Protein 8QUP (pdb70)

Foldseek 3Di:
DLVLLVVLLVVLVVLLV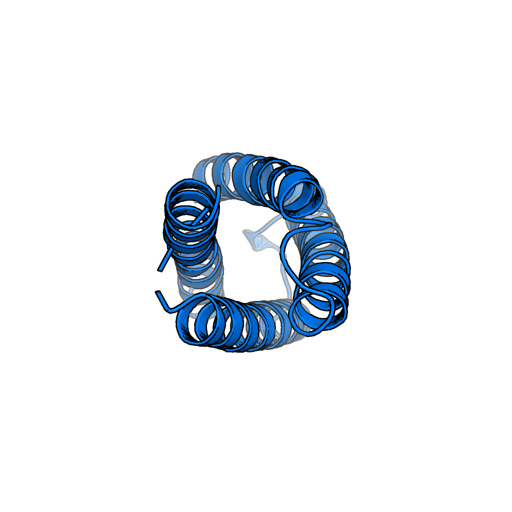VLVLLPPVDPVCVVLSVVLSVLSVVLSVLSVVDNVVDLLPDDLVSLVVSLVSLVVSLVSLVVSLVVLCVSVVSNVSSVSSNVSSVSSNVVSVVSNVD

Structure (mmCIF, N/CA/C/O backbone):
data_8QUP
#
_entry.id   8QUP
#
_cell.length_a   23.262
_cell.length_b   29.132
_cell.length_c   37.760
_cell.angle_alpha   93.02
_cell.angle_beta   92.60
_cell.angle_gamma   97.87
#
_symmetry.space_group_name_H-M   'P 1'
#
loop_
_entity.id
_entity.type
_entity.pdbx_description
1 polymer Bop1
2 water water
#
loop_
_atom_site.group_PDB
_atom_site.id
_atom_site.type_symbol
_atom_site.label_atom_id
_atom_site.label_alt_id
_atom_site.label_comp_id
_atom_site.label_asym_id
_atom_site.label_entity_id
_atom_site.label_seq_id
_atom_site.pdbx_PDB_ins_code
_atom_site.Cartn_x
_atom_site.Cartn_y
_atom_site.Cartn_z
_atom_site.occupancy
_atom_site.B_iso_or_equiv
_atom_site.auth_seq_id
_atom_site.auth_comp_id
_atom_site.auth_asym_id
_atom_site.auth_atom_id
_atom_site.pdbx_PDB_model_num
ATOM 1 N N . LEU A 1 4 ? 2.240 17.643 -7.686 1.00 37.59 4 LEU A N 1
ATOM 2 C CA . LEU A 1 4 ? 1.440 16.383 -7.638 1.00 36.63 4 LEU A CA 1
ATOM 3 C C . LEU A 1 4 ? 2.223 15.196 -8.200 1.00 35.27 4 LEU A C 1
ATOM 4 O O . LEU A 1 4 ? 2.210 14.109 -7.619 1.00 33.23 4 LEU A O 1
ATOM 9 N N . ASP A 1 5 ? 2.896 15.408 -9.329 1.00 34.97 5 ASP A N 1
ATOM 10 C CA . ASP A 1 5 ? 3.722 14.368 -9.946 1.00 34.43 5 ASP A CA 1
ATOM 11 C C . ASP A 1 5 ? 4.887 13.994 -9.035 1.00 32.02 5 ASP A C 1
ATOM 12 O O . ASP A 1 5 ? 5.101 12.817 -8.747 1.00 29.23 5 ASP A O 1
ATOM 17 N N . ALA A 1 6 ? 5.622 15.006 -8.578 1.00 32.10 6 ALA A N 1
ATOM 18 C CA . ALA A 1 6 ? 6.734 14.811 -7.644 1.00 31.47 6 ALA A CA 1
ATOM 19 C C . ALA A 1 6 ? 6.287 14.098 -6.368 1.00 29.23 6 ALA A C 1
ATOM 20 O O . ALA A 1 6 ? 7.028 13.287 -5.813 1.00 28.72 6 ALA A O 1
ATOM 22 N N . ALA A 1 7 ? 5.075 14.407 -5.911 1.00 29.60 7 ALA A N 1
ATOM 23 C CA . ALA A 1 7 ? 4.498 13.750 -4.740 1.00 28.77 7 ALA A CA 1
ATOM 24 C C . ALA A 1 7 ? 4.257 12.259 -4.984 1.00 27.21 7 ALA A C 1
ATOM 25 O O . ALA A 1 7 ? 4.458 11.444 -4.085 1.00 26.83 7 ALA A O 1
ATOM 27 N N . LEU A 1 8 ? 3.830 11.908 -6.197 1.00 25.97 8 LEU A N 1
ATOM 28 C CA . LEU A 1 8 ? 3.587 10.508 -6.557 1.00 25.87 8 LEU A CA 1
ATOM 29 C C . LEU A 1 8 ? 4.880 9.692 -6.654 1.00 24.39 8 LEU A C 1
ATOM 30 O O . LEU A 1 8 ? 4.891 8.512 -6.303 1.00 23.83 8 LEU A O 1
ATOM 35 N N . TYR A 1 9 ? 5.955 10.310 -7.144 1.00 24.64 9 TYR A N 1
ATOM 36 C CA . TYR A 1 9 ? 7.272 9.662 -7.164 1.00 24.93 9 TYR A CA 1
ATOM 37 C C . TYR A 1 9 ? 7.693 9.258 -5.754 1.00 23.27 9 TYR A C 1
ATOM 38 O O . TYR A 1 9 ? 8.151 8.137 -5.535 1.00 22.94 9 TYR A O 1
ATOM 47 N N . GLU A 1 10 ? 7.530 10.177 -4.805 1.00 24.44 10 GLU A N 1
ATOM 48 C CA . GLU A 1 10 ? 7.899 9.925 -3.411 1.00 25.20 10 GLU A CA 1
ATOM 49 C C . GLU A 1 10 ? 7.011 8.864 -2.766 1.00 24.66 10 GLU A C 1
ATOM 50 O O . GLU A 1 10 ? 7.481 8.073 -1.951 1.00 24.66 10 GLU A O 1
ATOM 56 N N . ILE A 1 11 ? 5.731 8.851 -3.129 1.00 24.56 11 ILE A N 1
ATOM 57 C CA . ILE A 1 11 ? 4.803 7.834 -2.634 1.00 25.11 11 ILE A CA 1
ATOM 58 C C . ILE A 1 11 ? 5.107 6.466 -3.261 1.00 24.22 11 ILE A C 1
ATOM 59 O O . ILE A 1 11 ? 4.997 5.439 -2.589 1.00 25.48 11 ILE A O 1
ATOM 64 N N . TYR A 1 12 ? 5.503 6.457 -4.535 1.00 24.21 12 TYR A N 1
ATOM 65 C CA . TYR A 1 12 ? 5.955 5.226 -5.197 1.00 23.70 12 TYR A CA 1
ATOM 66 C C . TYR A 1 12 ? 7.152 4.610 -4.467 1.00 23.05 12 TYR A C 1
ATOM 67 O O . TYR A 1 12 ? 7.209 3.394 -4.276 1.00 23.46 12 TYR A O 1
ATOM 76 N N . ASP A 1 13 ? 8.100 5.454 -4.063 1.00 22.39 13 ASP A N 1
ATOM 77 C CA . ASP A 1 13 ? 9.264 5.003 -3.293 1.00 23.40 13 ASP A CA 1
ATOM 78 C C . ASP A 1 13 ? 8.826 4.356 -1.983 1.00 22.44 13 ASP A C 1
ATOM 79 O O . ASP A 1 13 ? 9.388 3.342 -1.567 1.00 21.35 13 ASP A O 1
ATOM 84 N N . GLY A 1 14 ? 7.827 4.954 -1.336 1.00 23.15 14 GLY A N 1
ATOM 85 C CA . GLY A 1 14 ? 7.254 4.409 -0.108 1.00 23.68 14 GLY A CA 1
ATOM 86 C C . GLY A 1 14 ? 6.610 3.049 -0.305 1.00 23.91 14 GLY A C 1
ATOM 87 O O . GLY A 1 14 ? 6.797 2.148 0.515 1.00 23.13 14 GLY A O 1
ATOM 88 N N . LEU A 1 15 ? 5.851 2.902 -1.391 1.00 23.80 15 LEU A N 1
ATOM 89 C CA . LEU A 1 15 ? 5.220 1.621 -1.736 1.00 25.47 15 LEU A CA 1
ATOM 90 C C . LEU A 1 15 ? 6.244 0.490 -1.792 1.00 22.97 15 LEU A C 1
ATOM 91 O O . LEU A 1 15 ? 6.044 -0.562 -1.189 1.00 22.84 15 LEU A O 1
ATOM 96 N N . ILE A 1 16 ? 7.346 0.724 -2.500 1.00 20.68 16 ILE A N 1
ATOM 97 C CA . ILE A 1 16 ? 8.382 -0.295 -2.674 1.00 19.49 16 ILE A CA 1
ATOM 98 C C . ILE A 1 16 ? 9.062 -0.612 -1.342 1.00 18.84 16 ILE A C 1
ATOM 99 O O . ILE A 1 16 ? 9.281 -1.780 -1.015 1.00 18.44 16 ILE A O 1
ATOM 104 N N . LEU A 1 17 ? 9.392 0.431 -0.584 1.00 18.63 17 LEU A N 1
ATOM 105 C CA . LEU A 1 17 ? 10.049 0.270 0.712 1.00 18.42 17 LEU A CA 1
ATOM 106 C C . LEU A 1 17 ? 9.224 -0.603 1.652 1.00 18.51 17 LEU A C 1
ATOM 107 O O . LEU A 1 17 ? 9.702 -1.628 2.138 1.00 17.73 17 LEU A O 1
ATOM 112 N N . TYR A 1 18 ? 7.984 -0.194 1.899 1.00 18.97 18 TYR A N 1
ATOM 113 C CA . TYR A 1 18 ? 7.143 -0.881 2.879 1.00 19.94 18 TYR A CA 1
ATOM 114 C C . TYR A 1 18 ? 6.692 -2.262 2.413 1.00 20.27 18 TYR A C 1
ATOM 115 O O . TYR A 1 18 ? 6.475 -3.143 3.240 1.00 20.93 18 TYR A O 1
ATOM 124 N N . GLN A 1 19 ? 6.572 -2.462 1.103 1.00 19.85 19 GLN A N 1
ATOM 125 C CA . GLN A 1 19 ? 6.312 -3.795 0.561 1.00 21.98 19 GLN A CA 1
ATOM 126 C C . GLN A 1 19 ? 7.445 -4.747 0.945 1.00 20.94 19 GLN A C 1
ATOM 127 O O . GLN A 1 19 ? 7.199 -5.873 1.368 1.00 22.41 19 GLN A O 1
ATOM 133 N N . GLN A 1 20 ? 8.683 -4.278 0.812 1.00 19.96 20 GLN A N 1
ATOM 134 C CA . GLN A 1 20 ? 9.855 -5.068 1.188 1.00 20.00 20 GLN A CA 1
ATOM 135 C C . GLN A 1 20 ? 9.981 -5.210 2.709 1.00 19.36 20 GLN A C 1
ATOM 136 O O . GLN A 1 20 ? 10.387 -6.265 3.202 1.00 20.35 20 GLN A O 1
ATOM 142 N N . ARG A 1 21 ? 9.633 -4.154 3.445 1.00 24.03 21 ARG A N 1
ATOM 143 C CA . ARG A 1 21 ? 9.641 -4.194 4.913 1.00 24.96 21 ARG A CA 1
ATOM 144 C C . ARG A 1 21 ? 8.683 -5.244 5.483 1.00 23.87 21 ARG A C 1
ATOM 145 O O . ARG A 1 21 ? 8.964 -5.833 6.527 1.00 24.53 21 ARG A O 1
ATOM 153 N N . LEU A 1 22 ? 7.561 -5.475 4.803 1.00 22.61 22 LEU A N 1
ATOM 154 C CA . LEU A 1 22 ? 6.598 -6.500 5.227 1.00 22.77 22 LEU A CA 1
ATOM 155 C C . LEU A 1 22 ? 7.183 -7.912 5.201 1.00 24.98 22 LEU A C 1
ATOM 156 O O . LEU A 1 22 ? 6.734 -8.783 5.944 1.00 25.18 22 LEU A O 1
ATOM 161 N N . LYS A 1 23 ? 8.180 -8.134 4.348 1.00 26.45 23 LYS A N 1
ATOM 162 C CA . LYS A 1 23 ? 8.843 -9.434 4.248 1.00 30.20 23 LYS A CA 1
ATOM 163 C C . LYS A 1 23 ? 9.573 -9.823 5.543 1.00 33.11 23 LYS A C 1
ATOM 164 O O . LYS A 1 23 ? 9.755 -11.010 5.819 1.00 35.42 23 LYS A O 1
ATOM 170 N N . SER A 1 24 ? 9.985 -8.828 6.331 1.00 33.67 24 SER A N 1
ATOM 171 C CA . SER A 1 24 ? 10.638 -9.073 7.622 1.00 36.71 24 SER A CA 1
ATOM 172 C C . SER A 1 24 ? 9.658 -9.514 8.718 1.00 37.35 24 SER A C 1
ATOM 173 O O . SER A 1 24 ? 10.076 -10.085 9.728 1.00 40.18 24 SER A O 1
ATOM 176 N N . LEU A 1 25 ? 8.366 -9.248 8.523 1.00 36.15 25 LEU A N 1
ATOM 177 C CA . LEU A 1 25 ? 7.323 -9.709 9.450 1.00 37.89 25 LEU A CA 1
ATOM 178 C C . LEU A 1 25 ? 7.041 -11.212 9.328 1.00 40.36 25 LEU A C 1
ATOM 179 O O . LEU A 1 25 ? 6.330 -11.773 10.161 1.00 42.17 25 LEU A O 1
ATOM 184 N N . GLU A 1 26 ? 7.581 -11.854 8.293 1.00 41.62 26 GLU A N 1
ATOM 185 C CA . GLU A 1 26 ? 7.420 -13.297 8.108 1.00 44.22 26 GLU A CA 1
ATOM 186 C C . GLU A 1 26 ? 8.045 -14.066 9.271 1.00 47.46 26 GLU A C 1
ATOM 187 O O . GLU A 1 26 ? 9.161 -13.761 9.694 1.00 49.28 26 GLU A O 1
ATOM 193 N N . GLY A 1 27 ? 7.314 -15.054 9.785 1.00 48.20 27 GLY A N 1
ATOM 194 C CA . GLY A 1 27 ? 7.786 -15.879 10.899 1.00 51.55 27 GLY A CA 1
ATOM 195 C C . GLY A 1 27 ? 7.242 -15.527 12.278 1.00 52.44 27 GLY A C 1
ATOM 196 O O . GLY A 1 27 ? 7.490 -16.257 13.240 1.00 55.86 27 GLY A O 1
ATOM 197 N N A ILE A 1 28 ? 6.515 -14.414 12.376 0.50 49.59 28 ILE A N 1
ATOM 198 N N B ILE A 1 28 ? 6.508 -14.420 12.380 0.50 49.76 28 ILE A N 1
ATOM 199 C CA A ILE A 1 28 ? 5.910 -13.984 13.636 0.50 50.62 28 ILE A CA 1
ATOM 200 C CA B ILE A 1 28 ? 5.926 -13.997 13.655 0.50 50.99 28 ILE A CA 1
ATOM 201 C C A ILE A 1 28 ? 4.744 -14.887 14.036 0.50 51.24 28 ILE A C 1
ATOM 202 C C B ILE A 1 28 ? 4.726 -14.865 14.044 0.50 51.37 28 ILE A C 1
ATOM 203 O O A ILE A 1 28 ? 4.588 -15.228 15.209 0.50 54.19 28 ILE A O 1
ATOM 204 O O B ILE A 1 28 ? 4.532 -15.164 15.223 0.50 54.22 28 ILE A O 1
ATOM 213 N N . SER A 1 29 ? 3.930 -15.267 13.053 1.00 48.49 29 SER A N 1
ATOM 214 C CA . SER A 1 29 ? 2.780 -16.144 13.280 1.00 49.58 29 SER A CA 1
ATOM 215 C C . SER A 1 29 ? 2.305 -16.729 11.947 1.00 46.09 29 SER A C 1
ATOM 216 O O . SER A 1 29 ? 2.298 -16.026 10.935 1.00 42.34 29 SER A O 1
ATOM 219 N N . PRO A 1 30 ? 1.907 -18.017 11.938 1.00 47.57 30 PRO A N 1
ATOM 220 C CA . PRO A 1 30 ? 1.395 -18.621 10.702 1.00 45.96 30 PRO A CA 1
ATOM 221 C C . PRO A 1 30 ? 0.052 -18.038 10.249 1.00 44.36 30 PRO A C 1
ATOM 222 O O . PRO A 1 30 ? -0.261 -18.075 9.058 1.00 41.66 30 PRO A O 1
ATOM 226 N N . GLU A 1 31 ? -0.725 -17.504 11.190 1.00 46.11 31 GLU A N 1
ATOM 227 C CA . GLU A 1 31 ? -2.009 -16.877 10.875 1.00 46.58 31 GLU A CA 1
ATOM 228 C C . GLU A 1 31 ? -1.826 -15.596 10.054 1.00 41.80 31 GLU A C 1
ATOM 229 O O . GLU A 1 31 ? -2.617 -15.315 9.153 1.00 42.86 31 GLU A O 1
ATOM 235 N N . LEU A 1 32 ? -0.782 -14.831 10.370 1.00 39.58 32 LEU A N 1
ATOM 236 C CA . LEU A 1 32 ? -0.494 -13.570 9.678 1.00 35.96 32 LEU A CA 1
ATOM 237 C C . LEU A 1 32 ? 0.189 -13.764 8.322 1.00 32.24 32 LEU A C 1
ATOM 238 O O . LEU A 1 32 ? 0.095 -12.895 7.455 1.00 28.40 32 LEU A O 1
ATOM 243 N N . GLY A 1 33 ? 0.879 -14.891 8.149 1.00 32.37 33 GLY A N 1
ATOM 244 C CA . GLY A 1 33 ? 1.601 -15.198 6.912 1.00 31.33 33 GLY A CA 1
ATOM 245 C C . GLY A 1 33 ? 0.848 -14.905 5.623 1.00 28.94 33 GLY A C 1
ATOM 246 O O . GLY A 1 33 ? 1.313 -14.108 4.805 1.00 27.99 33 GLY A O 1
ATOM 247 N N . PRO A 1 34 ? -0.320 -15.549 5.428 1.00 29.93 34 PRO A N 1
ATOM 248 C CA . PRO A 1 34 ? -1.099 -15.329 4.202 1.00 28.48 34 PRO A CA 1
ATOM 249 C C . PRO A 1 34 ? -1.594 -13.891 4.015 1.00 26.60 34 PRO A C 1
ATOM 250 O O . PRO A 1 34 ? -1.706 -13.431 2.879 1.00 25.19 34 PRO A O 1
ATOM 254 N N . ALA A 1 35 ? -1.885 -13.197 5.114 1.00 26.54 35 ALA A N 1
ATOM 255 C CA . ALA A 1 35 ? -2.280 -11.788 5.053 1.00 24.70 35 ALA A CA 1
ATOM 256 C C . ALA A 1 35 ? -1.125 -10.914 4.564 1.00 22.91 35 ALA A C 1
ATOM 257 O O . ALA A 1 35 ? -1.313 -10.045 3.712 1.00 22.07 35 ALA A O 1
ATOM 259 N N . LEU A 1 36 ? 0.067 -11.152 5.105 1.00 22.71 36 LEU A N 1
ATOM 260 C CA . LEU A 1 36 ? 1.264 -10.422 4.692 1.00 21.68 36 LEU A CA 1
ATOM 261 C C . LEU A 1 36 ? 1.565 -10.644 3.213 1.00 20.51 36 LEU A C 1
ATOM 262 O O . LEU A 1 36 ? 1.769 -9.686 2.472 1.00 20.91 36 LEU A O 1
ATOM 267 N N . ASP A 1 37 ? 1.580 -11.906 2.792 1.00 20.84 37 ASP A N 1
ATOM 268 C CA . ASP A 1 37 ? 1.897 -12.258 1.405 1.00 20.38 37 ASP A CA 1
ATOM 269 C C . ASP A 1 37 ? 0.919 -11.632 0.411 1.00 19.65 37 ASP A C 1
ATOM 270 O O . ASP A 1 37 ? 1.338 -11.015 -0.570 1.00 19.18 37 ASP A O 1
ATOM 275 N N . ALA A 1 38 ? -0.376 -1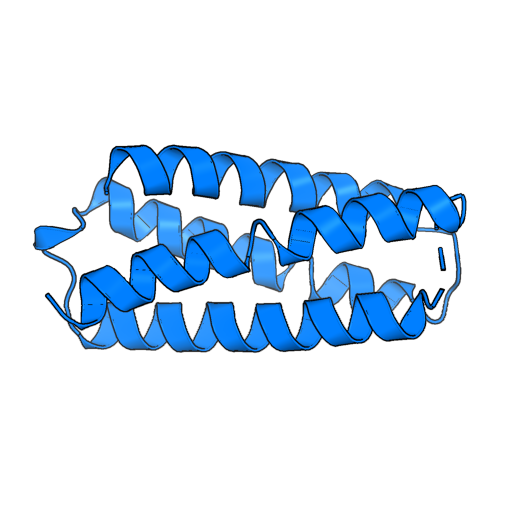1.787 0.672 1.00 20.63 38 ALA A N 1
ATOM 276 C CA . ALA A 1 38 ? -1.410 -11.221 -0.199 1.00 20.23 38 ALA A CA 1
ATOM 277 C C . ALA A 1 38 ? -1.280 -9.704 -0.312 1.00 19.31 38 ALA A C 1
ATOM 278 O O . ALA A 1 38 ? -1.439 -9.142 -1.394 1.00 19.14 38 ALA A O 1
ATOM 280 N N . LEU A 1 39 ? -0.989 -9.051 0.811 1.00 18.69 39 LEU A N 1
ATOM 281 C CA . LEU A 1 39 ? -0.793 -7.603 0.836 1.00 18.41 39 LEU A CA 1
ATOM 282 C C . LEU A 1 39 ? 0.424 -7.190 0.008 1.00 18.48 39 LEU A C 1
ATOM 283 O O . LEU A 1 39 ? 0.356 -6.219 -0.744 1.00 18.18 39 LEU A O 1
ATOM 288 N N . ARG A 1 40 ? 1.526 -7.931 0.134 1.00 18.29 40 ARG A N 1
ATOM 289 C CA A ARG A 1 40 ? 2.739 -7.636 -0.633 0.50 18.49 40 ARG A CA 1
ATOM 290 C CA B ARG A 1 40 ? 2.737 -7.635 -0.632 0.50 17.91 40 ARG A CA 1
ATOM 291 C C . ARG A 1 40 ? 2.504 -7.788 -2.134 1.00 17.91 40 ARG A C 1
ATOM 292 O O . ARG A 1 40 ? 2.970 -6.966 -2.924 1.00 18.19 40 ARG A O 1
ATOM 307 N N . TYR A 1 41 ? 1.779 -8.836 -2.528 1.00 15.43 41 TYR A N 1
ATOM 308 C CA . TYR A 1 41 ? 1.516 -9.074 -3.952 1.00 15.19 41 TYR A CA 1
ATOM 309 C C . TYR A 1 41 ? 0.562 -8.029 -4.538 1.00 16.08 41 TYR A C 1
ATOM 310 O O . TYR A 1 41 ? 0.745 -7.592 -5.675 1.00 16.97 41 TYR A O 1
ATOM 319 N N . ASP A 1 42 ? -0.447 -7.626 -3.767 1.00 15.65 42 ASP A N 1
ATOM 320 C CA . ASP A 1 42 ? -1.344 -6.548 -4.191 1.00 16.20 42 ASP A CA 1
ATOM 321 C C . ASP A 1 42 ? -0.603 -5.215 -4.305 1.00 16.64 42 ASP A C 1
ATOM 322 O O . ASP A 1 42 ? -0.819 -4.463 -5.254 1.00 16.93 42 ASP A O 1
ATOM 327 N N . MET A 1 43 ? 0.267 -4.926 -3.341 1.00 16.77 43 MET A N 1
ATOM 328 C CA . MET A 1 43 ? 1.079 -3.707 -3.382 1.00 16.91 43 MET A CA 1
ATOM 329 C C . MET A 1 43 ? 2.012 -3.680 -4.590 1.00 18.28 43 MET A C 1
ATOM 330 O O . MET A 1 43 ? 2.218 -2.627 -5.192 1.00 18.75 43 MET A O 1
ATOM 335 N N . ALA A 1 44 ? 2.577 -4.836 -4.933 1.00 17.81 44 ALA A N 1
ATOM 336 C CA . ALA A 1 44 ? 3.437 -4.956 -6.110 1.00 18.28 44 ALA A CA 1
ATOM 337 C C . ALA A 1 44 ? 2.671 -4.623 -7.390 1.00 17.89 44 ALA A C 1
ATOM 338 O O . ALA A 1 44 ? 3.192 -3.932 -8.266 1.00 20.24 44 ALA A O 1
ATOM 340 N N . ASP A 1 45 ? 1.435 -5.109 -7.487 1.00 17.76 45 ASP A N 1
ATOM 341 C CA . ASP A 1 45 ? 0.577 -4.806 -8.635 1.00 17.87 45 ASP A CA 1
ATOM 342 C C . ASP A 1 45 ? 0.242 -3.319 -8.699 1.00 17.70 45 ASP A C 1
ATOM 343 O O . ASP A 1 45 ? 0.219 -2.732 -9.780 1.00 19.03 45 ASP A O 1
ATOM 348 N N . PHE A 1 46 ? -0.018 -2.717 -7.541 1.00 16.32 46 PHE A N 1
ATOM 349 C CA . PHE A 1 46 ? -0.328 -1.289 -7.472 1.00 16.16 46 PHE A CA 1
ATOM 350 C C . PHE A 1 46 ? 0.866 -0.426 -7.874 1.00 17.04 46 PHE A C 1
ATOM 351 O O . PHE A 1 46 ? 0.699 0.585 -8.555 1.00 16.47 46 PHE A O 1
ATOM 359 N N . ALA A 1 47 ? 2.063 -0.827 -7.455 1.00 17.04 47 ALA A N 1
ATOM 360 C CA . ALA A 1 47 ? 3.291 -0.127 -7.833 1.00 18.44 47 ALA A CA 1
ATOM 361 C C . ALA A 1 47 ? 3.492 -0.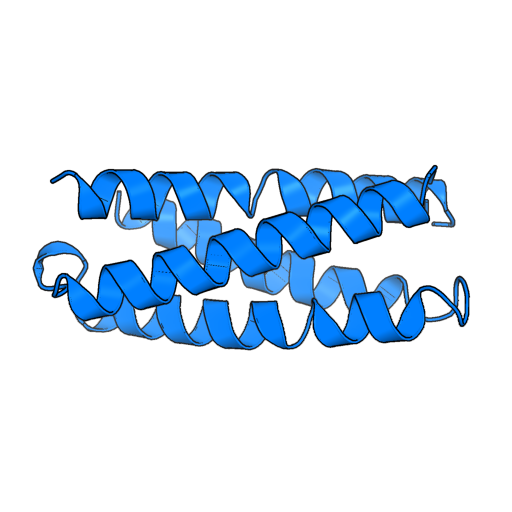145 -9.347 1.00 19.16 47 ALA A C 1
ATOM 362 O O . ALA A 1 47 ? 3.865 0.868 -9.939 1.00 20.51 47 ALA A O 1
ATOM 364 N N . ILE A 1 48 ? 3.237 -1.297 -9.964 1.00 19.80 48 ILE A N 1
ATOM 365 C CA . ILE A 1 48 ? 3.300 -1.43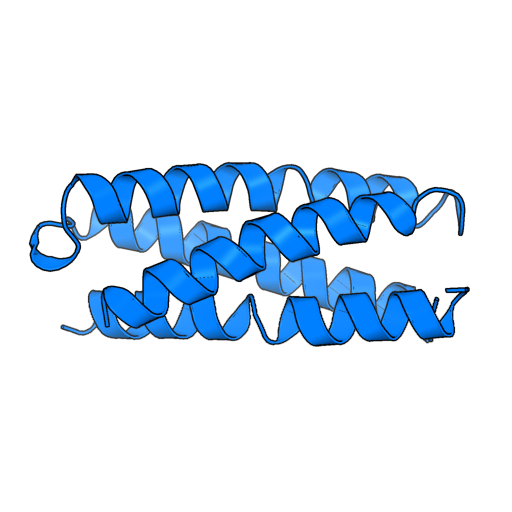1 -11.422 1.00 22.30 48 ILE A CA 1
ATOM 366 C C . ILE A 1 48 ? 2.318 -0.469 -12.095 1.00 22.72 48 ILE A C 1
ATOM 367 O O . ILE A 1 48 ? 2.641 0.137 -13.115 1.00 23.49 48 ILE A O 1
ATOM 372 N N . LEU A 1 49 ? 1.127 -0.331 -11.519 1.00 20.56 49 LEU A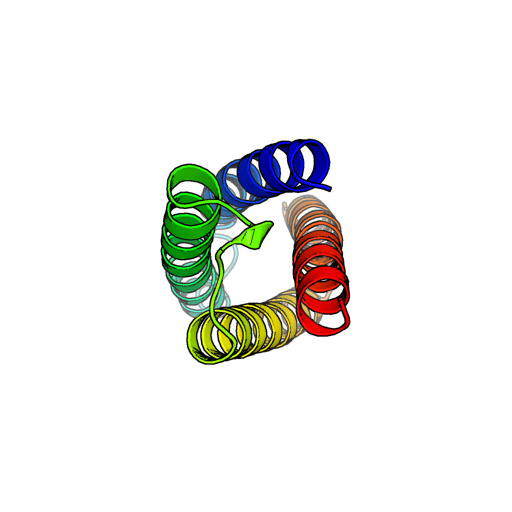 N 1
ATOM 373 C CA . LEU A 1 49 ? 0.113 0.573 -12.060 1.00 21.97 49 LEU A CA 1
ATOM 374 C C . LEU A 1 49 ? 0.530 2.039 -11.922 1.00 20.95 49 LEU A C 1
ATOM 375 O O . LEU A 1 49 ? 0.321 2.830 -12.836 1.00 21.35 49 LEU A O 1
ATOM 380 N N . MET A 1 50 ? 1.118 2.399 -10.783 1.00 19.70 50 MET A N 1
ATOM 381 C CA . MET A 1 50 ? 1.615 3.764 -10.579 1.00 20.53 50 MET A CA 1
ATOM 382 C C . MET A 1 50 ? 2.809 4.071 -11.482 1.00 21.98 50 MET A C 1
ATOM 383 O O . MET A 1 50 ? 2.979 5.208 -11.922 1.00 22.93 50 MET A O 1
ATOM 388 N N . ALA A 1 51 ? 3.626 3.055 -11.753 1.00 22.22 51 ALA A N 1
ATOM 389 C CA . ALA A 1 51 ? 4.726 3.170 -12.710 1.00 24.81 51 ALA A CA 1
ATOM 390 C C . ALA A 1 51 ? 4.208 3.490 -14.112 1.00 25.66 51 ALA A C 1
ATOM 391 O O . ALA A 1 51 ? 4.785 4.319 -14.818 1.00 28.31 51 ALA A O 1
ATOM 393 N N . GLN A 1 52 ? 3.122 2.826 -14.507 1.00 25.83 52 GLN A N 1
ATOM 394 C CA . GLN A 1 52 ? 2.465 3.100 -15.789 1.00 27.73 52 GLN A CA 1
ATOM 395 C C . GLN A 1 52 ? 1.921 4.526 -15.845 1.00 28.56 52 GLN A C 1
ATOM 396 O O . GLN A 1 52 ? 2.029 5.193 -16.872 1.00 29.27 52 GLN A O 1
ATOM 402 N N . ALA A 1 53 ? 1.335 4.981 -14.741 1.00 26.33 53 ALA A N 1
ATOM 403 C CA . ALA A 1 53 ? 0.754 6.321 -14.666 1.00 28.01 53 ALA A CA 1
ATOM 404 C C . ALA A 1 53 ? 1.798 7.419 -14.858 1.00 30.46 53 ALA A C 1
ATOM 405 O O . ALA A 1 53 ? 1.566 8.378 -15.597 1.00 31.83 53 ALA A O 1
ATOM 407 N N . MET A 1 54 ? 2.943 7.272 -14.195 1.00 31.59 54 MET A N 1
ATOM 408 C CA . MET A 1 54 ? 4.018 8.263 -14.275 1.00 35.39 54 MET A CA 1
ATOM 409 C C . MET A 1 54 ? 4.651 8.320 -15.664 1.00 39.30 54 MET A C 1
ATOM 410 O O . MET A 1 54 ? 4.892 9.406 -16.191 1.00 40.66 54 MET A O 1
ATOM 415 N N . GLU A 1 55 ? 4.920 7.154 -16.248 1.00 40.43 55 GLU A N 1
ATOM 416 C CA . GLU A 1 55 ? 5.579 7.078 -17.555 1.00 44.90 55 GLU A CA 1
ATOM 417 C C . GLU A 1 55 ? 4.683 7.596 -18.682 1.00 46.79 55 GLU A C 1
ATOM 418 O O . GLU A 1 55 ? 5.168 8.224 -19.624 1.00 49.05 55 GLU A O 1
ATOM 424 N N . GLU A 1 56 ? 3.381 7.331 -18.582 1.00 45.79 56 GLU A N 1
ATOM 425 C CA . GLU A 1 56 ? 2.410 7.846 -19.549 1.00 48.98 56 GLU A CA 1
ATOM 426 C C . GLU A 1 56 ? 2.166 9.341 -19.347 1.00 48.56 56 GLU A C 1
ATOM 427 O O . GLU A 1 56 ? 2.194 10.115 -20.307 1.00 51.56 56 GLU A O 1
ATOM 433 N N . GLY A 1 57 ? 1.928 9.735 -18.097 1.00 46.10 57 GLY A N 1
ATOM 434 C CA . GLY A 1 57 ? 1.658 11.129 -17.742 1.00 46.54 57 GLY A CA 1
ATOM 435 C C . GLY A 1 57 ? 0.341 11.248 -17.000 1.00 44.78 57 GLY A C 1
ATOM 436 O O . GLY A 1 57 ? -0.672 10.705 -17.442 1.00 45.87 57 GLY A O 1
ATOM 437 N N . LEU A 1 58 ? 0.351 11.967 -15.878 1.00 44.53 58 LEU A N 1
ATOM 438 C CA . LEU A 1 58 ? -0.822 12.066 -15.005 1.00 44.50 58 LEU A CA 1
ATOM 439 C C . LEU A 1 58 ? -1.955 12.898 -15.609 1.00 47.53 58 LEU A C 1
ATOM 440 O O . LEU A 1 58 ? -3.130 12.623 -15.359 1.00 47.22 58 LEU A O 1
ATOM 445 N N . ASP A 1 59 ? -1.600 13.912 -16.395 1.00 50.68 59 ASP A N 1
ATOM 446 C CA . ASP A 1 59 ? -2.592 14.739 -17.090 1.00 54.54 59 ASP A CA 1
ATOM 447 C C . ASP A 1 59 ? -3.315 13.981 -18.211 1.00 55.83 59 ASP A C 1
ATOM 448 O O . ASP A 1 59 ? -4.441 14.329 -18.571 1.00 59.19 59 ASP A O 1
ATOM 453 N N . SER A 1 60 ? -2.666 12.950 -18.753 1.00 55.36 60 SER A N 1
ATOM 454 C CA . SER A 1 60 ? -3.214 12.168 -19.864 1.00 56.44 60 SER A CA 1
ATOM 455 C C . SER A 1 60 ? -3.984 10.916 -19.425 1.00 54.65 60 SER A C 1
ATOM 456 O O . SER A 1 60 ? -4.454 10.156 -20.274 1.00 57.26 60 SER A O 1
ATOM 459 N N . LEU A 1 61 ? -4.118 10.700 -18.116 1.00 46.02 61 LEU A N 1
ATOM 460 C CA . LEU A 1 61 ? -4.767 9.492 -17.599 1.00 42.02 61 LEU A CA 1
ATOM 461 C C . LEU A 1 61 ? -6.271 9.490 -17.865 1.00 40.23 61 LEU A C 1
ATOM 462 O O . LEU A 1 61 ? -6.964 10.438 -17.489 1.00 40.39 61 LEU A O 1
ATOM 467 N N . PRO A 1 62 ? -6.784 8.420 -18.505 1.00 39.10 62 PRO A N 1
ATOM 468 C CA . PRO A 1 62 ? -8.228 8.307 -18.703 1.00 38.61 62 PRO A CA 1
ATOM 469 C C . PRO A 1 62 ? -8.956 7.941 -17.410 1.00 35.02 62 PRO A C 1
ATOM 470 O O . PRO A 1 62 ? -8.333 7.460 -16.458 1.00 30.68 62 PRO A O 1
ATOM 474 N N . GLN A 1 63 ? -10.265 8.170 -17.388 1.00 34.92 63 GLN A N 1
ATOM 475 C CA . GLN A 1 63 ? -11.084 7.914 -16.203 1.00 34.88 63 GLN A CA 1
ATOM 476 C C . GLN A 1 63 ? -11.098 6.431 -15.826 1.00 32.09 63 GLN A C 1
ATOM 477 O O . GLN A 1 63 ? -11.100 6.092 -14.643 1.00 28.28 63 GLN A O 1
ATOM 483 N N . SER A 1 64 ? -11.115 5.560 -16.832 1.00 31.60 64 SER A N 1
ATOM 484 C CA . SER A 1 64 ? -11.106 4.111 -16.612 1.00 31.76 64 SER A CA 1
ATOM 485 C C . SER A 1 64 ? -9.860 3.651 -15.853 1.00 29.11 64 SER A C 1
ATOM 486 O O . SER A 1 64 ? -9.944 2.787 -14.978 1.00 28.47 64 SER A O 1
ATOM 489 N N . PHE A 1 65 ? -8.712 4.232 -16.195 1.00 28.59 65 PHE A N 1
ATOM 490 C CA . PHE A 1 65 ? -7.456 3.929 -15.511 1.00 27.48 65 PHE A CA 1
ATOM 491 C C . PHE A 1 65 ? -7.485 4.404 -14.061 1.00 25.28 65 PHE A C 1
ATOM 492 O O . PHE A 1 65 ? -7.073 3.676 -13.158 1.00 23.28 65 PHE A O 1
ATOM 500 N N . LEU A 1 66 ? -7.962 5.628 -13.847 1.00 24.56 66 LEU A N 1
ATOM 501 C CA . LEU A 1 66 ? -8.058 6.190 -12.500 1.00 25.25 66 LEU A CA 1
ATOM 502 C C . LEU A 1 66 ? -9.017 5.391 -11.619 1.00 23.70 66 LEU A C 1
ATOM 503 O O . LEU A 1 66 ? -8.784 5.249 -10.419 1.00 22.69 66 LEU A O 1
ATOM 508 N N . ARG A 1 67 ? -10.084 4.864 -12.217 1.00 24.74 67 ARG A N 1
ATOM 509 C CA . ARG A 1 67 ? -11.044 4.040 -11.483 1.00 25.33 67 ARG A CA 1
ATOM 510 C C . ARG A 1 67 ? -10.410 2.715 -11.058 1.00 22.96 67 ARG A C 1
ATOM 511 O O . ARG A 1 67 ? -10.611 2.257 -9.934 1.00 21.92 67 ARG A O 1
ATOM 519 N N . LYS A 1 68 ? -9.649 2.109 -11.968 1.00 21.64 68 LYS A N 1
ATOM 520 C CA . LYS A 1 68 ? -8.913 0.875 -11.686 1.00 21.97 68 LYS A CA 1
ATOM 521 C C . LYS A 1 68 ? -7.907 1.082 -10.552 1.00 19.77 68 LYS A C 1
ATOM 522 O O . LYS A 1 68 ? -7.785 0.242 -9.660 1.00 18.84 68 LYS A O 1
ATOM 528 N N . ALA A 1 69 ? -7.192 2.203 -10.596 1.00 19.22 69 ALA A N 1
ATOM 529 C CA . ALA A 1 69 ? -6.203 2.538 -9.572 1.00 19.47 69 ALA A CA 1
ATOM 530 C C . ALA A 1 69 ? -6.858 2.817 -8.222 1.00 18.63 69 ALA A C 1
ATOM 531 O O . ALA A 1 69 ? -6.360 2.378 -7.183 1.00 17.54 69 ALA A O 1
ATOM 533 N N . LEU A 1 70 ? -7.969 3.551 -8.243 1.00 18.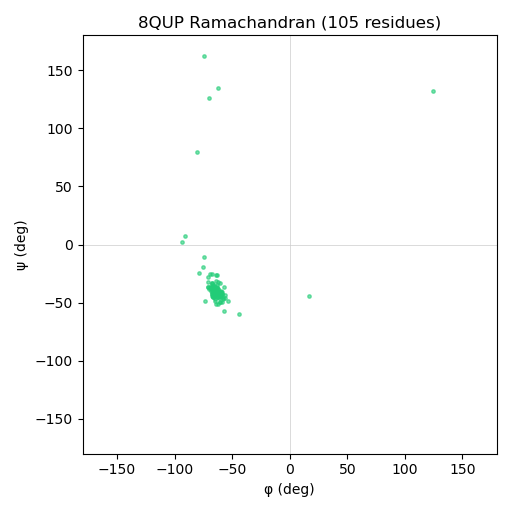78 70 LEU A N 1
ATOM 534 C CA . LEU A 1 70 ? -8.720 3.851 -7.025 1.00 19.47 70 LEU A CA 1
ATOM 535 C C . LEU A 1 70 ? -9.307 2.585 -6.405 1.00 17.87 70 LEU A C 1
ATOM 536 O O . LEU A 1 70 ? -9.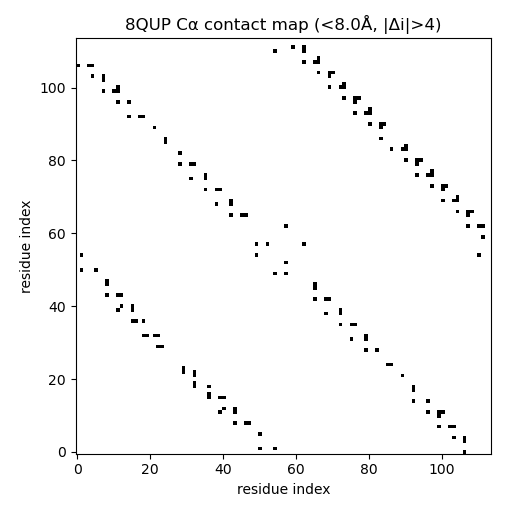263 2.408 -5.191 1.00 17.54 70 LEU A O 1
ATOM 541 N N . GLU A 1 71 ? -9.843 1.698 -7.237 1.00 18.60 71 GLU A N 1
ATOM 542 C CA . GLU A 1 71 ? -10.350 0.418 -6.752 1.00 20.22 71 GLU A CA 1
ATOM 543 C C . GLU A 1 71 ? -9.241 -0.360 -6.046 1.00 18.96 71 GLU A C 1
ATOM 544 O O . GLU A 1 71 ? -9.435 -0.875 -4.943 1.00 18.77 71 GLU A O 1
ATOM 550 N N . MET A 1 72 ? -8.074 -0.423 -6.679 1.00 17.65 72 MET A N 1
ATOM 551 C CA . MET A 1 72 ? -6.965 -1.213 -6.159 1.00 17.62 72 MET A CA 1
ATOM 552 C C . MET A 1 72 ? -6.442 -0.675 -4.831 1.00 16.12 72 MET A C 1
ATOM 553 O O . MET A 1 72 ? -6.240 -1.445 -3.893 1.00 17.29 72 MET A O 1
ATOM 558 N N . ILE A 1 73 ? -6.224 0.634 -4.746 1.00 14.40 73 ILE A N 1
ATOM 559 C CA . ILE A 1 73 ? -5.683 1.219 -3.517 1.00 15.16 73 ILE A CA 1
ATOM 560 C C . ILE A 1 73 ? -6.654 1.082 -2.344 1.00 15.58 73 ILE A C 1
ATOM 561 O O . ILE A 1 73 ? -6.223 0.838 -1.219 1.00 15.03 73 ILE A O 1
ATOM 566 N N . ARG A 1 74 ? -7.954 1.211 -2.600 1.00 15.36 74 ARG A N 1
ATOM 567 C CA . ARG A 1 74 ? -8.944 1.098 -1.526 1.00 16.58 74 ARG A CA 1
ATOM 568 C C . ARG A 1 74 ? -9.029 -0.322 -0.978 1.00 15.57 74 ARG A C 1
ATOM 569 O O . ARG A 1 74 ? -9.175 -0.511 0.232 1.00 16.40 74 ARG A O 1
ATOM 577 N N . LYS A 1 75 ? -8.921 -1.317 -1.854 1.00 16.16 75 LYS A N 1
ATOM 578 C CA . LYS A 1 75 ? -8.864 -2.709 -1.413 1.00 16.70 75 LYS A CA 1
ATOM 579 C C . LYS A 1 75 ? -7.606 -2.969 -0.580 1.00 15.38 75 LYS A C 1
ATOM 580 O O . LYS A 1 75 ? -7.669 -3.650 0.447 1.00 16.04 75 LYS A O 1
ATOM 586 N N . ILE A 1 76 ? -6.475 -2.418 -1.017 1.00 15.44 76 ILE A N 1
ATOM 587 C CA . ILE A 1 76 ? -5.214 -2.559 -0.285 1.00 15.33 76 ILE A CA 1
ATOM 588 C C . ILE A 1 76 ? -5.307 -1.869 1.076 1.00 14.67 76 ILE A C 1
ATOM 589 O O . ILE A 1 76 ? -4.845 -2.408 2.082 1.00 15.94 76 ILE A O 1
ATOM 594 N N . GLN A 1 77 ? -5.910 -0.683 1.107 1.00 14.62 77 GLN A N 1
ATOM 595 C CA . GLN A 1 77 ? -6.112 0.038 2.365 1.00 14.99 77 GLN A CA 1
ATOM 596 C C . GLN A 1 77 ? -6.953 -0.767 3.356 1.00 15.21 77 GLN A C 1
ATOM 597 O O . GLN A 1 77 ? -6.629 -0.825 4.544 1.00 16.38 77 GLN A O 1
ATOM 603 N N . ALA A 1 78 ? -8.025 -1.390 2.872 1.00 15.80 78 ALA A N 1
ATOM 604 C CA . ALA A 1 78 ? -8.862 -2.237 3.723 1.00 17.33 78 ALA A CA 1
ATOM 605 C C . ALA A 1 78 ? -8.064 -3.412 4.284 1.00 16.66 78 ALA A C 1
ATOM 606 O O . ALA A 1 78 ? -8.157 -3.720 5.474 1.00 17.28 78 ALA A O 1
ATOM 608 N N . ASP A 1 79 ? -7.275 -4.056 3.428 1.00 16.61 79 ASP A N 1
ATOM 609 C CA . ASP A 1 79 ? -6.460 -5.197 3.845 1.00 18.02 79 ASP A CA 1
ATOM 610 C C . ASP A 1 79 ? -5.340 -4.784 4.804 1.00 17.02 79 ASP A C 1
ATOM 611 O O . ASP A 1 79 ? -4.985 -5.542 5.708 1.00 17.84 79 ASP A O 1
ATOM 616 N N . ALA A 1 80 ? -4.796 -3.584 4.612 1.00 17.63 80 ALA A N 1
ATOM 617 C CA . ALA A 1 80 ? -3.775 -3.051 5.513 1.00 17.79 80 ALA A CA 1
ATOM 618 C C . ALA A 1 80 ? -4.359 -2.788 6.901 1.00 16.89 80 ALA A C 1
ATOM 619 O O . ALA A 1 80 ? -3.715 -3.062 7.916 1.00 18.65 80 ALA A O 1
ATOM 621 N N . ALA A 1 81 ? -5.582 -2.264 6.936 1.00 18.62 81 ALA A N 1
ATOM 622 C CA . ALA A 1 81 ? -6.297 -2.042 8.193 1.00 18.85 81 ALA A CA 1
ATOM 623 C C . ALA A 1 81 ? -6.566 -3.358 8.916 1.00 18.39 81 ALA A C 1
ATOM 624 O O . ALA A 1 81 ? -6.444 -3.430 10.140 1.00 19.19 81 ALA A O 1
ATOM 626 N N . ALA A 1 82 ? -6.926 -4.394 8.160 1.00 19.55 82 ALA A N 1
ATOM 627 C CA . ALA A 1 82 ? -7.150 -5.728 8.721 1.00 20.66 82 ALA A CA 1
ATOM 628 C C . ALA A 1 82 ? -5.874 -6.302 9.334 1.00 21.30 82 ALA A C 1
ATOM 629 O O . ALA A 1 82 ? -5.917 -6.918 10.399 1.00 22.43 82 ALA A O 1
ATOM 631 N N . LEU A 1 83 ? -4.745 -6.099 8.657 1.00 22.18 83 LEU A N 1
ATOM 632 C CA . LEU A 1 83 ? -3.444 -6.541 9.161 1.00 23.55 83 LEU A CA 1
ATOM 633 C C . LEU A 1 83 ? -3.114 -5.852 10.485 1.00 22.43 83 LEU A C 1
ATOM 634 O O . LEU A 1 83 ? -2.680 -6.501 11.436 1.00 22.68 83 LEU A O 1
ATOM 639 N N . ARG A 1 84 ? -3.320 -4.537 10.530 1.00 22.47 84 ARG A N 1
ATOM 640 C CA . ARG A 1 84 ? -3.124 -3.746 11.751 1.00 24.92 84 ARG A CA 1
ATOM 641 C C . ARG A 1 84 ? -3.961 -4.266 12.918 1.00 25.04 84 ARG A C 1
ATOM 642 O O . ARG A 1 84 ? -3.473 -4.359 14.047 1.00 26.57 84 ARG A O 1
ATOM 650 N N . GLU A 1 85 ? -5.220 -4.593 12.638 1.00 26.10 85 GLU A N 1
ATOM 651 C CA . GLU A 1 85 ? -6.136 -5.118 13.653 1.00 28.95 85 GLU A CA 1
ATOM 652 C C . GLU A 1 85 ? -5.703 -6.492 14.162 1.00 30.32 85 GLU A C 1
ATOM 653 O O . GLU A 1 85 ? -5.812 -6.774 15.357 1.00 32.65 85 GLU A O 1
ATOM 659 N N . LYS A 1 86 ? -5.216 -7.342 13.259 1.00 28.75 86 LYS A N 1
ATOM 660 C CA . LYS A 1 86 ? -4.737 -8.675 13.636 1.00 31.19 86 LYS A CA 1
ATOM 661 C C . LYS A 1 86 ? -3.458 -8.612 14.471 1.00 30.90 86 LYS A C 1
ATOM 662 O O . LYS A 1 86 ? -3.302 -9.379 15.422 1.00 31.58 86 LYS A O 1
ATOM 668 N N . LEU A 1 87 ? -2.549 -7.705 14.117 1.00 28.73 87 LEU A N 1
ATOM 669 C CA . LEU A 1 87 ? -1.325 -7.495 14.898 1.00 30.64 87 LEU A CA 1
ATOM 670 C C . LEU A 1 87 ? -1.645 -7.023 16.318 1.00 31.81 87 LEU A C 1
ATOM 671 O O . LEU A 1 87 ? -0.982 -7.430 17.273 1.00 34.99 87 LEU A O 1
ATOM 676 N N . ALA A 1 88 ? -2.658 -6.168 16.447 1.00 31.16 88 ALA A N 1
ATOM 677 C CA . ALA A 1 88 ? -3.139 -5.724 17.754 1.00 34.41 88 ALA A CA 1
ATOM 678 C C . ALA A 1 88 ? -4.057 -6.780 18.361 1.00 34.23 88 ALA A C 1
ATOM 679 O O . ALA A 1 88 ? -3.857 -7.216 19.495 1.00 38.82 88 ALA A O 1
ATOM 681 N N . ARG A 1 96 ? 9.491 -7.690 18.638 1.00 36.89 96 ARG A N 1
ATOM 682 C CA . ARG A 1 96 ? 9.140 -8.073 17.274 1.00 35.08 96 ARG A CA 1
ATOM 683 C C . ARG A 1 96 ? 7.716 -7.652 16.919 1.00 33.89 96 ARG A C 1
ATOM 684 O O . ARG A 1 96 ? 7.473 -7.130 15.830 1.00 32.36 96 ARG A O 1
ATOM 686 N N . ALA A 1 97 ? 6.782 -7.882 17.840 1.00 34.39 97 ALA A N 1
ATOM 687 C CA . ALA A 1 97 ? 5.375 -7.531 17.634 1.00 34.45 97 ALA A CA 1
ATOM 688 C C . ALA A 1 97 ? 5.170 -6.019 17.540 1.00 33.88 97 ALA A C 1
ATOM 689 O O . ALA A 1 97 ? 4.422 -5.542 16.684 1.00 31.66 97 ALA A O 1
ATOM 691 N N . ALA A 1 98 ? 5.833 -5.276 18.424 1.00 35.54 98 ALA A N 1
ATOM 692 C CA . ALA A 1 98 ? 5.757 -3.813 18.428 1.00 35.40 98 ALA A CA 1
ATOM 693 C C . ALA A 1 98 ? 6.371 -3.209 17.164 1.00 34.10 98 ALA A C 1
ATOM 694 O O . ALA A 1 98 ? 5.845 -2.238 16.617 1.00 34.46 98 ALA A O 1
ATOM 696 N N . ALA A 1 99 ? 7.483 -3.786 16.712 1.00 32.30 99 ALA A N 1
ATOM 697 C CA . ALA A 1 99 ? 8.144 -3.347 15.481 1.00 30.89 99 ALA A CA 1
ATOM 698 C C . ALA A 1 99 ? 7.271 -3.600 14.251 1.00 27.53 99 ALA A C 1
ATOM 699 O O . ALA A 1 99 ? 7.259 -2.797 13.316 1.00 28.05 99 ALA A O 1
ATOM 701 N N . ALA A 1 100 ? 6.546 -4.718 14.258 1.00 25.96 100 ALA A N 1
ATOM 702 C CA . ALA A 1 100 ? 5.604 -5.041 13.187 1.00 24.68 100 ALA A CA 1
ATOM 703 C C . ALA A 1 100 ? 4.453 -4.035 13.132 1.00 23.82 100 ALA A C 1
ATOM 704 O O . ALA A 1 100 ? 4.019 -3.642 12.049 1.00 22.54 100 ALA A O 1
ATOM 706 N N . GLN A 1 101 ? 3.968 -3.623 14.302 1.00 27.97 101 GLN A N 1
ATOM 707 C CA . GLN A 1 101 ? 2.902 -2.623 14.392 1.00 27.65 101 GLN A CA 1
ATOM 708 C C . GLN A 1 101 ? 3.351 -1.252 13.885 1.00 26.63 101 GLN A C 1
ATOM 709 O O . GLN A 1 101 ? 2.555 -0.518 13.301 1.00 25.49 101 GLN A O 1
ATOM 715 N N . SER A 1 102 ? 4.620 -0.915 14.111 1.00 27.29 102 SER A N 1
ATOM 716 C CA . SER A 1 102 ? 5.189 0.341 13.620 1.00 27.79 102 SER A CA 1
ATOM 717 C C . SER A 1 102 ? 5.243 0.367 12.094 1.00 24.91 102 SER A C 1
ATOM 718 O O . SER A 1 102 ? 4.892 1.370 11.471 1.00 24.01 102 SER A O 1
ATOM 721 N N . ILE A 1 103 ? 5.685 -0.740 11.502 1.00 23.03 103 ILE A N 1
ATOM 722 C CA . ILE A 1 103 ? 5.729 -0.875 10.045 1.00 22.07 103 ILE A CA 1
ATOM 723 C C . ILE A 1 103 ? 4.316 -0.806 9.467 1.00 20.61 103 ILE A C 1
ATOM 724 O O . ILE A 1 103 ? 4.081 -0.110 8.479 1.00 19.41 103 ILE A O 1
ATOM 729 N N . ALA A 1 104 ? 3.380 -1.518 10.090 1.00 20.70 104 ALA A N 1
ATOM 730 C CA . ALA A 1 104 ? 1.990 -1.531 9.633 1.00 21.09 104 ALA A CA 1
ATOM 731 C C . ALA A 1 104 ? 1.342 -0.147 9.724 1.00 20.66 104 ALA A C 1
ATOM 732 O O . ALA A 1 104 ? 0.546 0.227 8.860 1.00 20.36 104 ALA A O 1
ATOM 734 N N . ARG A 1 105 ? 1.686 0.603 10.769 1.00 22.38 105 ARG A N 1
ATOM 735 C CA . ARG A 1 105 ? 1.179 1.963 10.956 1.00 24.36 105 ARG A CA 1
ATOM 736 C C . ARG A 1 105 ? 1.682 2.897 9.857 1.00 22.20 105 ARG A C 1
ATOM 737 O O . ARG A 1 105 ? 0.901 3.638 9.257 1.00 22.35 105 ARG A O 1
ATOM 745 N N . LYS A 1 106 ? 2.987 2.854 9.600 1.00 22.92 106 LYS A N 1
ATOM 746 C CA . LYS A 1 106 ? 3.603 3.681 8.561 1.00 22.72 106 LYS A CA 1
ATOM 747 C C . LYS A 1 106 ? 3.126 3.277 7.164 1.00 19.48 106 LYS A C 1
ATOM 748 O O . LYS A 1 106 ? 2.959 4.128 6.289 1.00 19.52 106 LYS A O 1
ATOM 754 N N . LEU A 1 107 ? 2.915 1.979 6.962 1.00 19.36 107 LEU A N 1
ATOM 755 C CA . LEU A 1 107 ? 2.348 1.469 5.715 1.00 19.06 107 LEU A CA 1
ATOM 756 C C . LEU A 1 107 ? 0.976 2.087 5.450 1.00 17.84 107 LEU A C 1
ATOM 757 O O . LEU A 1 107 ? 0.718 2.587 4.355 1.00 17.03 107 LEU A O 1
ATOM 762 N N . GLU A 1 108 ? 0.1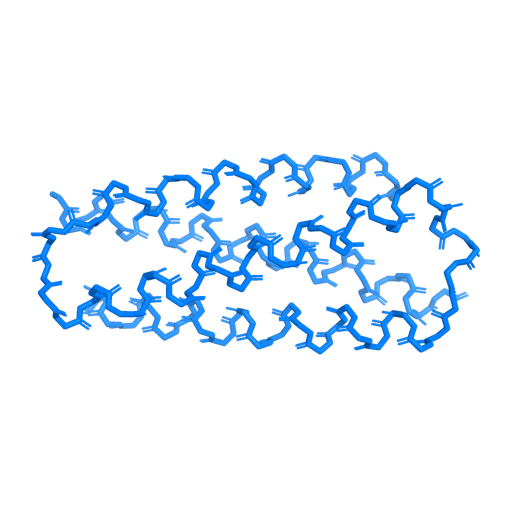03 2.052 6.455 1.00 18.80 108 GLU A N 1
ATOM 763 C CA . GLU A 1 108 ? -1.237 2.633 6.332 1.00 19.45 108 GLU A CA 1
ATOM 764 C C . GLU A 1 108 ? -1.187 4.104 5.931 1.00 18.94 108 GLU A C 1
ATOM 765 O O . GLU A 1 108 ? -1.924 4.532 5.046 1.00 17.90 108 GLU A O 1
ATOM 771 N N . GLU A 1 109 ? -0.320 4.871 6.586 1.00 18.38 109 GLU A N 1
ATOM 772 C CA . GLU A 1 109 ? -0.158 6.290 6.271 1.00 20.48 109 GLU A CA 1
ATOM 773 C C . GLU A 1 109 ? 0.272 6.507 4.819 1.00 18.73 109 GLU A C 1
ATOM 774 O O . GLU A 1 109 ? -0.250 7.392 4.143 1.00 19.18 109 GLU A O 1
ATOM 780 N N A MET A 1 110 ? 1.217 5.696 4.349 0.50 18.07 110 MET A N 1
ATOM 781 N N B MET A 1 110 ? 1.217 5.696 4.350 0.50 18.30 110 MET A N 1
ATOM 782 C CA A MET A 1 110 ? 1.709 5.796 2.977 0.50 17.56 110 MET A CA 1
ATOM 783 C CA B MET A 1 110 ? 1.710 5.797 2.978 0.50 17.99 110 MET A CA 1
ATOM 784 C C A MET A 1 110 ? 0.624 5.440 1.961 0.50 16.53 110 MET A C 1
ATOM 785 C C B MET A 1 110 ? 0.631 5.433 1.957 0.50 16.79 110 MET A C 1
ATOM 786 O O A MET A 1 110 ? 0.520 6.075 0.911 0.50 16.05 110 MET A O 1
ATOM 787 O O B MET A 1 110 ? 0.538 6.058 0.899 0.50 16.45 110 MET A O 1
ATOM 796 N N . LEU A 1 111 ? -0.184 4.431 2.276 1.00 16.13 111 LEU A N 1
ATOM 797 C CA . LEU A 1 111 ? -1.296 4.034 1.406 1.00 15.58 111 LEU A CA 1
ATOM 798 C C . LEU A 1 111 ? -2.357 5.132 1.310 1.00 15.35 111 LEU A C 1
ATOM 799 O O . LEU A 1 111 ? -2.929 5.352 0.242 1.00 16.29 111 LEU A O 1
ATOM 804 N N . GLU A 1 112 ? -2.607 5.821 2.421 1.00 15.72 112 GLU A N 1
ATOM 805 C CA . GLU A 1 112 ? -3.514 6.967 2.429 1.00 17.25 112 GLU A CA 1
ATOM 806 C C . GLU A 1 112 ? -2.982 8.100 1.549 1.00 16.99 112 GLU A C 1
ATOM 807 O O . GLU A 1 112 ? -3.756 8.750 0.849 1.00 16.48 112 GLU A O 1
ATOM 813 N N . LYS A 1 113 ? -1.670 8.338 1.578 1.00 16.85 113 LYS A N 1
ATOM 814 C CA . LYS A 1 113 ? -1.062 9.337 0.696 1.00 16.86 113 LYS A CA 1
ATOM 815 C C . LYS A 1 113 ? -1.278 8.975 -0.773 1.00 15.61 113 LYS A C 1
ATOM 816 O O . LYS A 1 113 ? -1.575 9.844 -1.592 1.00 16.82 113 LYS A O 1
ATOM 822 N N . ALA A 1 114 ? -1.127 7.695 -1.101 1.00 15.24 114 ALA A N 1
ATOM 823 C CA . ALA A 1 114 ? -1.361 7.223 -2.464 1.00 15.88 114 ALA A CA 1
ATOM 824 C C . ALA A 1 114 ? -2.810 7.465 -2.869 1.00 15.22 114 ALA A C 1
ATOM 825 O O . ALA A 1 114 ? -3.085 7.902 -3.988 1.00 17.59 114 ALA A O 1
ATOM 827 N N . TYR A 1 115 ? -3.736 7.187 -1.955 1.00 15.26 115 TYR A N 1
ATOM 828 C CA . TYR A 1 115 ? -5.148 7.440 -2.210 1.00 15.64 115 TYR A CA 1
ATOM 829 C C . TYR A 1 115 ? -5.424 8.917 -2.490 1.00 16.43 115 TYR A C 1
ATOM 830 O O . TYR A 1 115 ? -6.157 9.247 -3.423 1.00 16.29 115 TYR A O 1
ATOM 839 N N . GLN A 1 116 ? -4.846 9.801 -1.680 1.00 15.58 116 GLN A N 1
ATOM 840 C CA . GLN A 1 116 ? -5.085 11.237 -1.830 1.00 16.83 116 GLN A CA 1
ATOM 841 C C . GLN A 1 116 ? -4.569 11.783 -3.165 1.00 17.16 116 GLN A C 1
ATOM 842 O O . GLN A 1 116 ? -5.150 12.720 -3.710 1.00 17.52 116 GLN A O 1
ATOM 848 N N . ILE A 1 117 ? -3.494 11.201 -3.693 1.00 17.01 117 ILE A N 1
ATOM 849 C CA . ILE A 1 117 ? -3.014 11.559 -5.032 1.00 18.73 117 ILE A CA 1
ATOM 850 C C . ILE A 1 117 ? -4.079 11.225 -6.072 1.00 18.58 117 ILE A C 1
ATOM 851 O O . ILE A 1 117 ? -4.432 12.066 -6.899 1.00 18.95 117 ILE A O 1
ATOM 856 N N . LEU A 1 118 ? -4.582 9.994 -6.025 1.00 17.25 118 LEU A N 1
ATOM 857 C CA . LEU A 1 118 ? -5.565 9.527 -7.000 1.00 19.01 118 LEU A CA 1
ATOM 858 C C . LEU A 1 118 ? -6.908 10.240 -6.851 1.00 18.98 118 LEU A C 1
ATOM 859 O O . LEU A 1 118 ? -7.571 10.527 -7.850 1.00 20.08 118 LEU A O 1
ATOM 864 N N . ARG A 1 119 ? -7.306 10.522 -5.611 1.00 18.56 119 ARG A N 1
ATOM 865 C CA . ARG A 1 119 ? -8.530 11.281 -5.349 1.00 20.57 119 ARG A CA 1
ATOM 866 C C . ARG A 1 119 ? -8.454 12.651 -6.009 1.00 20.51 119 ARG A C 1
ATOM 867 O O . ARG A 1 119 ? -9.425 13.113 -6.610 1.00 22.26 119 ARG A O 1
ATOM 875 N N . HIS A 1 120 ? -7.292 13.290 -5.899 1.00 18.98 120 HIS A N 1
ATOM 876 C CA . HIS A 1 120 ? -7.078 14.604 -6.492 1.00 19.77 120 HIS A CA 1
ATOM 877 C C . HIS A 1 120 ? -7.099 14.551 -8.020 1.00 20.86 120 HIS A C 1
ATOM 878 O O . HIS A 1 120 ? -7.720 15.397 -8.661 1.00 22.37 120 HIS A O 1
ATOM 885 N N . LEU A 1 121 ? -6.419 13.562 -8.597 1.00 21.08 121 LEU A N 1
ATOM 886 C CA . LEU A 1 121 ? -6.395 13.387 -10.054 1.00 24.71 121 LEU A CA 1
ATOM 887 C C . LEU A 1 121 ? -7.789 13.130 -10.630 1.00 26.31 121 LEU A C 1
ATOM 888 O O . LEU A 1 121 ? -8.131 13.656 -11.691 1.00 27.12 121 LEU A O 1
ATOM 893 N N . ALA A 1 122 ? -8.582 12.323 -9.930 1.00 26.63 122 ALA A N 1
ATOM 894 C CA . ALA A 1 122 ? -9.932 11.972 -10.379 1.00 29.30 122 ALA A CA 1
ATOM 895 C C . ALA A 1 122 ? -10.888 13.168 -10.364 1.00 31.88 122 ALA A C 1
ATOM 896 O O . ALA A 1 122 ? -11.779 13.261 -11.211 1.00 33.72 122 ALA A O 1
ATOM 898 N N . ALA A 1 123 ? -10.695 14.077 -9.409 1.00 31.87 123 ALA A N 1
ATOM 899 C CA . ALA A 1 123 ? -11.543 15.265 -9.273 1.00 35.26 123 ALA A CA 1
ATOM 900 C C . ALA A 1 123 ? -11.021 16.482 -10.049 1.00 36.85 123 ALA A C 1
ATOM 901 O O . ALA A 1 123 ? -11.566 17.580 -9.915 1.00 38.90 123 ALA A O 1
ATOM 903 N N . ALA A 1 124 ? -9.977 16.291 -10.856 1.00 37.98 124 ALA A N 1
ATOM 904 C CA . ALA A 1 124 ? -9.399 17.377 -11.648 1.00 41.71 124 ALA A CA 1
ATOM 905 C C . ALA A 1 124 ? -10.292 17.731 -12.834 1.00 45.95 124 ALA A C 1
ATOM 906 O O . ALA A 1 124 ? -10.211 18.833 -13.379 1.00 48.35 124 ALA A O 1
#

B-factor: mean 28.7, std 10.46, range [14.4, 62.26]

Sequence (114 aa):
LDAALYEIYDGLILYQQRLKSLEGIISPELGPALDALRRYDMADFAILMAQAMEEGLDSLPQSFLRKALEMIRKIQADAAALREKLARAAAAQSIARKLEEMMLEKAYQILRHLAAA

Radius of gyration: 14.35 Å; Cα contacts (8 Å, |Δi|>4): 94; chains: 1; bounding box: 22×36×38 Å

Solvent-accessible surface area: 6598 Å² total; per-residue (Å²): 91,74,71,42,0,120,124,4,61,87,6,2,80,100,28,31,106,112,0,100,77,5,85,83,68,37,122,126,15,20,90,37,2,47,52,3,27,128,53,1,32,76,0,6,102,6,1,37,78,0,34,160,114,17,12,143,81,18,73,149,64,24,16,152,108,0,36,94,45,0,119,125,2,27,63,68,2,37,46,2,85,132,125,26,103,108,63,76,59,2,66,40,11,1,102,84,1,47,103,37,0,70,110,0,38,73,11,1,129,115,20,52,89,130

Secondary structure (DSSP, 8-state):
-HHHHHHHHHHHHHHHHHGGGGTTS-TTTHHHHHHHHHHHHHHHHHHHHHHHH-STT--HHHHHHHHHHHHHHHHHHHHHHHHH--HHHHHHHHHHHHHHHHHHHHHHHHHHT-

Nearest PDB structures (foldseek):
  8qup-assembly1_A  TM=1.009E+00  e=1.614E-13  synthetic construct
  7ny0-assembly1_A  TM=8.145E-01  e=1.131E-07  synthetic construct
  5arn-assembly1_A  TM=5.682E-01  e=3.996E-01  Methylosinus trichosporium OB3b
  3ogh-assembly1_A  TM=3.782E-01  e=1.195E+00  Escherichia coli O6
  4whe-assembly1_A  TM=4.073E-01  e=5.717E+00  Escherichia coli K-12